Protein AF-A0AAU2K296-F1 (afdb_monomer)

Sequence (106 aa):
MPHEHPPPGRAGQGPRRRAQRRAAALAAIDPDWNPGTLGWTVDWQRHYAYLAQLLGDGTRLTAVEPGVTRHGEDVGRRLATRRRDWDRLNEEQQRRLGELGVHWAR

Structure (mmCIF, N/CA/C/O backbone):
data_AF-A0AAU2K296-F1
#
_entry.id   AF-A0AAU2K296-F1
#
loop_
_atom_site.group_PDB
_atom_site.id
_atom_site.type_symbol
_atom_site.label_atom_id
_atom_site.label_alt_id
_atom_site.label_comp_id
_atom_site.label_asym_id
_atom_site.label_entity_id
_atom_site.label_seq_id
_atom_site.pdbx_PDB_ins_code
_atom_site.Cartn_x
_atom_site.Cartn_y
_atom_site.Cartn_z
_atom_site.occupancy
_atom_site.B_iso_or_equiv
_atom_site.auth_seq_id
_atom_site.auth_comp_id
_atom_site.auth_asym_id
_atom_site.auth_atom_id
_atom_site.pdbx_PDB_model_num
ATOM 1 N N . MET A 1 1 ? 52.675 21.231 7.371 1.00 41.53 1 MET A N 1
ATOM 2 C CA . MET A 1 1 ? 51.344 21.427 6.762 1.00 41.53 1 MET A CA 1
ATOM 3 C C . MET A 1 1 ? 51.003 20.202 5.919 1.00 41.53 1 MET A C 1
ATOM 5 O O . MET A 1 1 ? 51.529 20.105 4.818 1.00 41.53 1 MET A O 1
ATOM 9 N N . PRO A 1 2 ? 50.215 19.243 6.431 1.00 52.12 2 PRO A N 1
ATOM 10 C CA . PRO A 1 2 ? 49.732 18.099 5.665 1.00 52.12 2 PRO A CA 1
ATOM 11 C C . PRO A 1 2 ? 48.224 18.241 5.416 1.00 52.12 2 PRO A C 1
ATOM 13 O O . PRO A 1 2 ? 47.451 18.125 6.357 1.00 52.12 2 PRO A O 1
ATOM 16 N N . HIS A 1 3 ? 47.785 18.478 4.181 1.00 38.62 3 HIS A N 1
ATOM 17 C CA . HIS A 1 3 ? 46.362 18.367 3.830 1.00 38.62 3 HIS A CA 1
ATOM 18 C C . HIS A 1 3 ? 46.215 17.823 2.408 1.00 38.62 3 HIS A C 1
ATOM 20 O O . HIS A 1 3 ? 45.863 18.540 1.476 1.00 38.62 3 HIS A O 1
ATOM 26 N N . GLU A 1 4 ? 46.496 16.532 2.242 1.00 49.69 4 GLU A N 1
ATOM 27 C CA . GLU A 1 4 ? 45.941 15.781 1.121 1.00 49.69 4 GLU A CA 1
ATOM 28 C C . GLU A 1 4 ? 44.465 15.494 1.423 1.00 49.69 4 GLU A C 1
ATOM 30 O O . GLU A 1 4 ? 44.103 14.963 2.476 1.00 49.69 4 GLU A O 1
ATOM 35 N N . HIS A 1 5 ? 43.600 15.926 0.511 1.00 48.53 5 HIS A N 1
ATOM 36 C CA . HIS A 1 5 ? 42.158 15.733 0.573 1.00 48.53 5 HIS A CA 1
ATOM 37 C C . HIS A 1 5 ? 41.804 14.236 0.465 1.00 48.53 5 HIS A C 1
ATOM 39 O O . HIS A 1 5 ? 42.273 13.577 -0.465 1.00 48.53 5 HIS A O 1
ATOM 45 N N . PRO A 1 6 ? 40.928 13.679 1.324 1.00 51.03 6 PRO A N 1
ATOM 46 C CA . PRO A 1 6 ? 40.352 12.361 1.075 1.00 51.03 6 PRO A CA 1
ATOM 47 C C . PRO A 1 6 ? 39.401 12.416 -0.139 1.00 51.03 6 PRO A C 1
ATOM 49 O O . PRO A 1 6 ? 38.689 13.412 -0.312 1.00 51.03 6 PRO A O 1
ATOM 52 N N . PRO A 1 7 ? 39.330 11.364 -0.979 1.00 47.12 7 PRO A N 1
ATOM 53 C CA . PRO A 1 7 ? 38.391 11.328 -2.096 1.00 47.12 7 PRO A CA 1
ATOM 54 C C . PRO A 1 7 ? 36.938 11.328 -1.584 1.00 47.12 7 PRO A C 1
ATOM 56 O O . PRO A 1 7 ? 36.628 10.626 -0.613 1.00 47.12 7 PRO A O 1
ATOM 59 N N . PRO A 1 8 ? 36.010 12.070 -2.219 1.00 47.44 8 PRO A N 1
ATOM 60 C CA . PRO A 1 8 ? 34.627 12.098 -1.776 1.00 47.44 8 PRO A CA 1
ATOM 61 C C . PRO A 1 8 ? 33.925 10.760 -2.046 1.00 47.44 8 PRO A C 1
ATOM 63 O O . PRO A 1 8 ? 33.808 10.299 -3.178 1.00 47.44 8 PRO A O 1
ATOM 66 N N . GLY A 1 9 ? 33.435 10.167 -0.955 1.00 43.06 9 GLY A N 1
ATOM 67 C CA . GLY A 1 9 ? 32.111 9.558 -0.824 1.00 43.06 9 GLY A CA 1
ATOM 68 C C . GLY A 1 9 ? 31.594 8.687 -1.972 1.00 43.06 9 GLY A C 1
ATOM 69 O O . GLY A 1 9 ? 31.085 9.168 -2.979 1.00 43.06 9 GLY A O 1
ATOM 70 N N . ARG A 1 10 ? 31.564 7.375 -1.724 1.00 51.44 10 ARG A N 1
ATOM 71 C CA . ARG A 1 10 ? 30.842 6.346 -2.489 1.00 51.44 10 ARG A CA 1
ATOM 72 C C . ARG A 1 10 ? 29.339 6.674 -2.583 1.00 51.44 10 ARG A C 1
ATOM 74 O O . ARG A 1 10 ? 28.543 6.190 -1.783 1.00 51.44 10 ARG A O 1
ATOM 81 N N . ALA A 1 11 ? 28.933 7.473 -3.565 1.00 48.69 11 ALA A N 1
ATOM 82 C CA . ALA A 1 11 ? 27.547 7.899 -3.737 1.00 48.69 11 ALA A CA 1
ATOM 83 C C . ALA A 1 11 ? 26.796 7.044 -4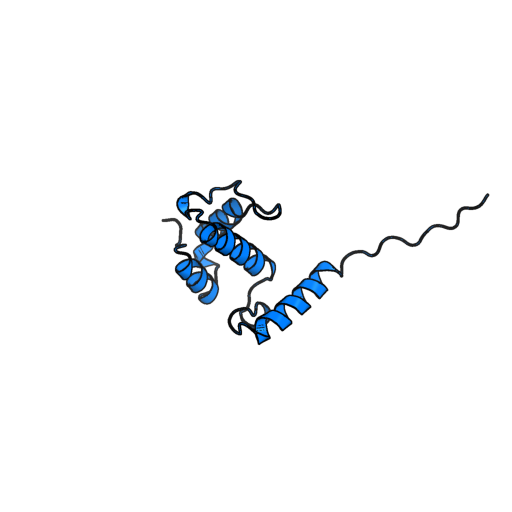.780 1.00 48.69 11 ALA A C 1
ATOM 85 O O . ALA A 1 11 ? 27.206 6.895 -5.928 1.00 48.69 11 ALA A O 1
ATOM 86 N N . GLY A 1 12 ? 25.650 6.481 -4.382 1.00 46.62 12 GLY A N 1
ATOM 87 C CA . GLY A 1 12 ? 24.489 6.388 -5.280 1.00 46.62 12 GLY A CA 1
ATOM 88 C C . GLY A 1 12 ? 24.173 5.080 -6.021 1.00 46.62 12 GLY A C 1
ATOM 89 O O . GLY A 1 12 ? 23.116 5.014 -6.639 1.00 46.62 12 GLY A O 1
ATOM 90 N N . GLN A 1 13 ? 24.988 4.017 -5.964 1.00 43.09 13 GLN A N 1
ATOM 91 C CA . GLN A 1 13 ? 24.707 2.781 -6.743 1.00 43.09 13 GLN A CA 1
ATOM 92 C C . GLN A 1 13 ? 24.409 1.521 -5.906 1.00 43.09 13 GLN A C 1
ATOM 94 O O . GLN A 1 13 ? 23.900 0.522 -6.422 1.00 43.09 13 GLN A O 1
ATOM 99 N N . GLY A 1 14 ? 24.687 1.559 -4.601 1.00 53.84 14 GLY A N 1
ATOM 100 C CA . GLY A 1 14 ? 24.513 0.422 -3.688 1.00 53.84 14 GLY A CA 1
ATOM 101 C C . GLY A 1 14 ? 23.065 -0.069 -3.516 1.00 53.84 14 GLY A C 1
ATOM 102 O O . GLY A 1 14 ? 22.843 -1.277 -3.599 1.00 53.84 14 GLY A O 1
ATOM 103 N N . PRO A 1 15 ? 22.063 0.809 -3.307 1.00 51.69 15 PRO A N 1
ATOM 104 C CA . PRO A 1 15 ? 20.691 0.371 -3.044 1.00 51.69 15 PRO A CA 1
ATOM 105 C C . PRO A 1 15 ? 20.025 -0.247 -4.278 1.00 51.69 15 PRO A C 1
ATOM 107 O O . PRO A 1 15 ? 19.408 -1.304 -4.173 1.00 51.69 15 PRO A O 1
ATOM 110 N N . ARG A 1 16 ? 20.210 0.363 -5.458 1.00 56.56 16 ARG A N 1
ATOM 111 C CA . ARG A 1 16 ? 19.613 -0.092 -6.726 1.00 56.56 16 ARG A CA 1
ATOM 112 C C . ARG A 1 16 ? 20.157 -1.447 -7.181 1.00 56.56 16 ARG A C 1
ATOM 114 O O . ARG A 1 16 ? 19.378 -2.327 -7.531 1.00 56.56 16 ARG A O 1
ATOM 121 N N . ARG A 1 17 ? 21.474 -1.666 -7.090 1.00 57.09 17 ARG A N 1
ATOM 122 C CA . ARG A 1 17 ? 22.081 -2.966 -7.438 1.00 57.09 17 ARG A CA 1
ATOM 123 C C . ARG A 1 17 ? 21.713 -4.079 -6.456 1.00 57.09 17 ARG A C 1
ATOM 125 O O . ARG A 1 17 ? 21.620 -5.236 -6.855 1.00 57.09 17 ARG A O 1
ATOM 132 N N . ARG A 1 18 ? 21.515 -3.761 -5.171 1.00 57.19 18 ARG A N 1
ATOM 133 C CA . ARG A 1 18 ? 20.993 -4.730 -4.189 1.00 57.19 18 ARG A CA 1
ATOM 134 C C . ARG A 1 18 ? 19.527 -5.060 -4.458 1.00 57.19 18 ARG A C 1
ATOM 136 O O . ARG A 1 18 ? 19.156 -6.224 -4.378 1.00 57.19 18 ARG A O 1
ATOM 143 N N . ALA A 1 19 ? 18.729 -4.057 -4.815 1.00 56.19 19 ALA A N 1
ATOM 144 C CA . ALA A 1 19 ? 17.335 -4.240 -5.193 1.00 56.19 19 ALA A CA 1
ATOM 145 C C . ALA A 1 19 ? 17.181 -5.119 -6.443 1.00 56.19 19 ALA A C 1
ATOM 147 O O . ALA A 1 19 ? 16.415 -6.071 -6.404 1.00 56.19 19 ALA A O 1
ATOM 148 N N . GLN A 1 20 ? 17.960 -4.875 -7.502 1.00 58.66 20 GLN A N 1
ATOM 149 C CA . GLN A 1 20 ? 17.945 -5.709 -8.713 1.00 58.66 20 GLN A CA 1
ATOM 150 C C . GLN A 1 20 ? 18.371 -7.154 -8.439 1.00 58.66 20 GLN A C 1
ATOM 152 O O . GLN A 1 20 ? 17.713 -8.081 -8.895 1.00 58.66 20 GLN A O 1
ATOM 157 N N . ARG A 1 21 ? 19.435 -7.363 -7.649 1.00 60.28 21 ARG A N 1
ATOM 158 C CA . ARG A 1 21 ? 19.877 -8.719 -7.283 1.00 60.28 21 ARG A CA 1
ATOM 159 C C . ARG A 1 21 ? 18.836 -9.476 -6.462 1.00 60.28 21 ARG A C 1
ATOM 161 O O . ARG A 1 21 ? 18.645 -10.664 -6.685 1.00 60.28 21 ARG A O 1
ATOM 168 N N . ARG A 1 22 ? 18.137 -8.791 -5.553 1.00 58.56 22 ARG A N 1
ATOM 169 C CA . ARG A 1 22 ? 17.013 -9.384 -4.816 1.00 58.56 22 ARG A CA 1
ATOM 170 C C . ARG A 1 22 ? 15.816 -9.666 -5.716 1.00 58.56 22 ARG A C 1
ATOM 172 O O . ARG A 1 22 ? 15.235 -10.729 -5.578 1.00 58.56 22 ARG A O 1
ATOM 179 N N . ALA A 1 23 ? 15.483 -8.768 -6.642 1.00 57.12 23 ALA A N 1
ATOM 180 C CA . ALA A 1 23 ? 14.401 -8.990 -7.600 1.00 57.12 23 ALA A CA 1
ATOM 181 C C . ALA A 1 23 ? 14.660 -10.231 -8.471 1.00 57.12 23 ALA A C 1
ATOM 183 O O . ALA A 1 23 ? 13.777 -11.064 -8.608 1.00 57.12 23 ALA A O 1
ATOM 184 N N . ALA A 1 24 ? 15.887 -10.407 -8.975 1.00 57.09 24 ALA A N 1
ATOM 185 C CA . ALA A 1 24 ? 16.262 -11.591 -9.748 1.00 57.09 24 ALA A CA 1
ATOM 186 C C . ALA A 1 24 ? 16.224 -12.887 -8.916 1.00 57.09 24 ALA A C 1
ATOM 188 O O . ALA A 1 24 ? 15.730 -13.904 -9.389 1.00 57.09 24 ALA A O 1
ATOM 189 N N . ALA 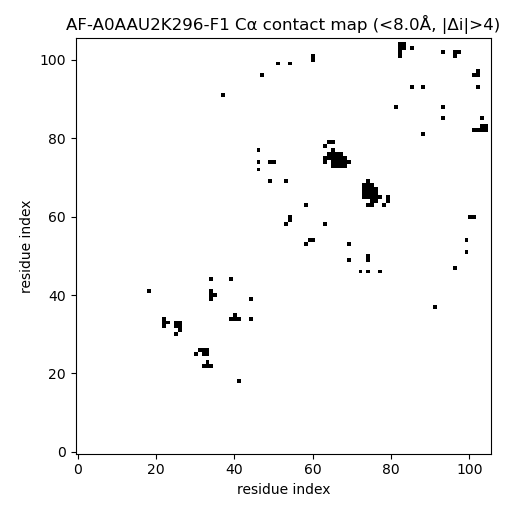A 1 25 ? 16.710 -12.850 -7.669 1.00 58.28 25 ALA A N 1
ATOM 190 C CA . ALA A 1 25 ? 16.658 -14.006 -6.772 1.00 58.28 25 ALA A CA 1
ATOM 191 C C . ALA A 1 25 ? 15.219 -14.386 -6.388 1.00 58.28 25 ALA A C 1
ATOM 193 O O . ALA A 1 25 ? 14.910 -15.563 -6.256 1.00 58.28 25 ALA A O 1
ATOM 194 N N . LEU A 1 26 ? 14.339 -13.395 -6.231 1.00 54.94 26 LEU A N 1
ATOM 195 C CA . LEU A 1 26 ? 12.932 -13.624 -5.924 1.00 54.94 26 LEU A CA 1
ATOM 196 C C . LEU A 1 26 ? 12.154 -14.109 -7.149 1.00 54.94 26 LEU A C 1
ATOM 198 O O . LEU A 1 26 ? 11.348 -15.002 -6.981 1.00 54.94 26 LEU A O 1
ATOM 202 N N . ALA A 1 27 ? 12.455 -13.645 -8.368 1.00 53.88 27 ALA A N 1
ATOM 203 C CA . ALA A 1 27 ? 11.838 -14.156 -9.601 1.00 53.88 27 ALA A CA 1
ATOM 204 C C . ALA A 1 27 ? 12.087 -15.661 -9.837 1.00 53.88 27 ALA A C 1
ATOM 206 O O . ALA A 1 27 ? 11.296 -16.325 -10.498 1.00 53.88 27 ALA A O 1
ATOM 207 N N . ALA A 1 28 ? 13.184 -16.203 -9.298 1.00 57.25 28 ALA A N 1
ATOM 208 C CA . ALA A 1 28 ? 13.483 -17.633 -9.351 1.00 57.25 28 ALA A CA 1
ATOM 209 C C . ALA A 1 28 ? 12.688 -18.464 -8.323 1.00 57.25 28 ALA A C 1
ATOM 211 O O . ALA A 1 28 ? 12.602 -19.680 -8.462 1.00 57.25 28 ALA A O 1
ATOM 212 N N . ILE A 1 29 ? 12.141 -17.818 -7.289 1.00 55.56 29 ILE A N 1
ATOM 213 C CA . ILE A 1 29 ? 11.377 -18.445 -6.197 1.00 55.56 29 ILE A CA 1
ATOM 214 C C . ILE A 1 29 ? 9.872 -18.214 -6.396 1.00 55.56 29 ILE A C 1
ATOM 216 O O . ILE A 1 29 ? 9.065 -19.097 -6.132 1.00 55.56 29 ILE A O 1
ATOM 220 N N . ASP A 1 30 ? 9.513 -17.030 -6.881 1.00 60.53 30 ASP A N 1
ATOM 221 C CA . ASP A 1 30 ? 8.166 -16.534 -7.115 1.00 60.53 30 ASP A CA 1
ATOM 222 C C . ASP A 1 30 ? 8.174 -15.774 -8.464 1.00 60.53 30 ASP A C 1
ATOM 224 O O . ASP A 1 30 ? 8.598 -14.611 -8.528 1.00 60.53 30 ASP A O 1
ATOM 228 N N . PRO A 1 31 ? 7.758 -16.427 -9.568 1.00 57.97 31 PRO A N 1
ATOM 229 C CA . PRO A 1 31 ? 7.724 -15.830 -10.909 1.00 57.97 31 PRO A CA 1
ATOM 230 C C . PRO A 1 31 ? 6.818 -14.595 -10.986 1.00 57.97 31 PRO A C 1
ATOM 232 O O . PRO A 1 31 ? 7.037 -13.692 -11.796 1.00 57.97 31 PRO A O 1
ATOM 235 N N . ASP A 1 32 ? 5.830 -14.547 -10.098 1.00 57.03 32 ASP A N 1
ATOM 236 C CA . ASP A 1 32 ? 4.872 -13.472 -9.910 1.00 57.03 32 ASP A CA 1
ATOM 237 C C . ASP A 1 32 ? 5.525 -12.250 -9.212 1.00 57.03 32 ASP A C 1
ATOM 239 O O . ASP A 1 32 ? 5.000 -11.137 -9.233 1.00 57.03 32 ASP A O 1
ATOM 243 N N . TRP A 1 33 ? 6.732 -12.392 -8.655 1.00 61.56 33 TRP A N 1
ATOM 244 C CA . TRP A 1 33 ? 7.473 -11.342 -7.949 1.00 61.56 33 TRP A CA 1
ATOM 245 C C . TRP A 1 33 ? 8.497 -10.591 -8.831 1.00 61.56 33 TRP A C 1
ATOM 247 O O . TRP A 1 33 ? 9.540 -10.145 -8.340 1.00 61.56 33 TRP A O 1
ATOM 257 N N . ASN A 1 34 ? 8.235 -10.393 -10.133 1.00 64.50 34 ASN A N 1
ATOM 258 C CA . ASN A 1 34 ? 9.195 -9.745 -11.046 1.00 64.50 34 ASN A CA 1
ATOM 259 C C . ASN A 1 34 ? 8.788 -8.325 -11.518 1.00 64.50 34 ASN A C 1
ATOM 261 O O . ASN A 1 34 ? 8.098 -8.168 -12.527 1.00 64.50 34 ASN A O 1
ATOM 265 N N . PRO A 1 35 ? 9.279 -7.251 -10.864 1.00 62.78 35 PRO A N 1
ATOM 266 C CA . PRO A 1 35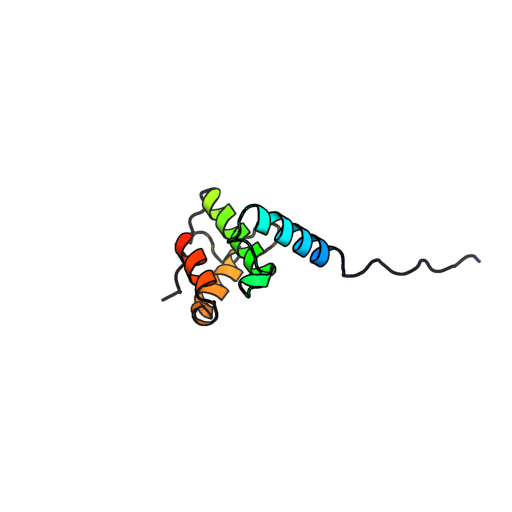 ? 8.920 -5.872 -11.207 1.00 62.78 35 PRO A CA 1
ATOM 267 C C . PRO A 1 35 ? 9.382 -5.432 -12.602 1.00 62.78 35 PRO A C 1
ATOM 269 O O . PRO A 1 35 ? 8.736 -4.596 -13.229 1.00 62.78 35 PRO A O 1
ATOM 272 N N . GLY A 1 36 ? 10.487 -5.995 -13.104 1.00 59.12 36 GLY A N 1
ATOM 273 C CA . GLY A 1 36 ? 11.063 -5.606 -14.392 1.00 59.12 36 GLY A CA 1
ATOM 274 C C . GLY A 1 36 ? 10.273 -6.116 -15.596 1.00 59.12 36 GLY A C 1
ATOM 275 O O . GLY A 1 36 ? 10.230 -5.438 -16.616 1.00 59.12 36 GLY A O 1
ATOM 276 N N . THR A 1 37 ? 9.632 -7.279 -15.473 1.00 63.44 37 THR A N 1
ATOM 277 C CA . THR A 1 37 ? 8.803 -7.873 -16.536 1.00 63.44 37 THR A CA 1
ATOM 278 C C . THR A 1 37 ? 7.329 -7.501 -16.414 1.00 63.44 37 THR A C 1
ATOM 280 O O . THR A 1 37 ? 6.637 -7.480 -17.423 1.00 63.44 37 THR A O 1
ATOM 283 N N . LEU A 1 38 ? 6.856 -7.173 -15.206 1.00 64.00 38 LEU A N 1
ATOM 284 C CA . LEU A 1 38 ? 5.451 -6.838 -14.923 1.00 64.00 38 LEU A CA 1
ATOM 285 C C . LEU A 1 38 ? 5.158 -5.324 -14.965 1.00 64.00 38 LEU A C 1
ATOM 287 O O . LEU A 1 38 ? 4.041 -4.884 -14.690 1.00 64.00 38 LEU A O 1
ATOM 291 N N . GLY A 1 39 ? 6.157 -4.509 -15.318 1.00 66.81 39 GLY A N 1
ATOM 292 C CA . GLY A 1 39 ? 5.971 -3.085 -15.604 1.00 66.81 39 GLY A CA 1
ATOM 293 C C . GLY A 1 39 ? 5.759 -2.192 -14.377 1.00 66.81 39 GLY A C 1
ATOM 294 O O . GLY A 1 39 ? 5.183 -1.114 -14.514 1.00 66.81 39 GLY A O 1
ATOM 295 N N . TRP A 1 40 ? 6.224 -2.587 -13.183 1.00 73.50 40 TRP A N 1
ATOM 296 C CA . TRP A 1 40 ? 6.141 -1.747 -11.980 1.00 73.50 40 TRP A CA 1
ATOM 297 C C . TRP A 1 40 ? 7.486 -1.497 -11.305 1.00 73.50 40 TRP A C 1
ATOM 299 O O . TRP A 1 40 ? 8.472 -2.206 -11.480 1.00 73.50 40 TRP A O 1
ATOM 309 N N . THR A 1 41 ? 7.535 -0.454 -10.480 1.00 77.50 41 THR A N 1
ATOM 310 C CA . THR A 1 41 ? 8.762 -0.057 -9.788 1.00 77.50 41 THR A CA 1
ATOM 311 C C . THR A 1 41 ? 9.036 -0.930 -8.561 1.00 77.50 41 THR A C 1
ATOM 313 O O . THR A 1 41 ? 8.128 -1.437 -7.901 1.00 77.50 41 THR A O 1
ATOM 316 N N . VAL A 1 42 ? 10.313 -1.054 -8.189 1.00 77.25 42 VAL A N 1
ATOM 317 C CA . VAL A 1 42 ? 10.726 -1.697 -6.926 1.00 77.25 42 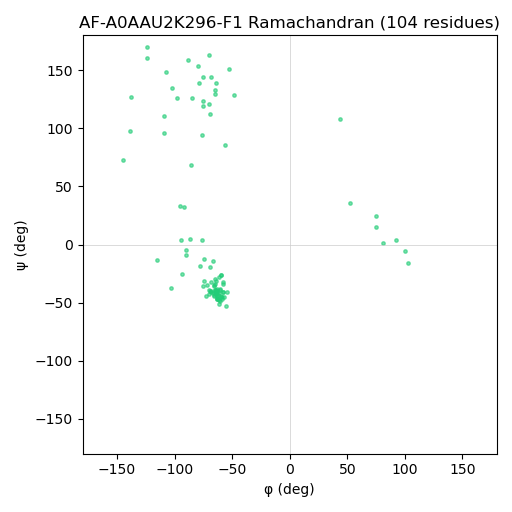VAL A CA 1
ATOM 318 C C . VAL A 1 42 ? 10.102 -0.996 -5.713 1.00 77.25 42 VAL A C 1
ATOM 320 O O . VAL A 1 42 ? 9.776 -1.650 -4.724 1.00 77.25 42 VAL A O 1
ATOM 323 N N . ASP A 1 43 ? 9.916 0.325 -5.773 1.00 82.50 43 ASP A N 1
ATOM 324 C CA . ASP A 1 43 ? 9.238 1.076 -4.714 1.00 82.50 43 ASP A CA 1
ATOM 325 C C . ASP A 1 43 ? 7.794 0.601 -4.540 1.00 82.50 43 ASP A C 1
ATOM 327 O O . ASP A 1 43 ? 7.346 0.383 -3.413 1.00 82.50 43 ASP A O 1
ATOM 331 N N . TRP A 1 44 ? 7.078 0.351 -5.644 1.00 84.81 44 TRP A N 1
ATOM 332 C CA . TRP A 1 44 ? 5.728 -0.196 -5.568 1.00 84.81 44 TRP A CA 1
ATOM 333 C C . TRP A 1 44 ? 5.712 -1.551 -4.847 1.00 84.81 44 TRP A C 1
ATOM 335 O O . TRP A 1 44 ? 4.920 -1.752 -3.922 1.00 84.81 44 TRP A O 1
ATOM 345 N N . GLN A 1 45 ? 6.632 -2.437 -5.218 1.00 82.50 45 GLN A N 1
ATOM 346 C CA . GLN A 1 45 ? 6.764 -3.768 -4.632 1.00 82.50 45 GLN A CA 1
ATOM 347 C C . GLN A 1 45 ? 7.127 -3.723 -3.144 1.00 82.50 45 GLN A C 1
ATOM 349 O O . GLN A 1 45 ? 6.559 -4.461 -2.343 1.00 82.50 45 GLN A O 1
ATOM 354 N N . ARG A 1 46 ? 8.037 -2.829 -2.743 1.00 85.69 46 ARG A N 1
ATOM 355 C CA . ARG A 1 46 ? 8.421 -2.658 -1.336 1.00 85.69 46 ARG A CA 1
ATOM 356 C C . ARG A 1 46 ? 7.224 -2.258 -0.480 1.00 85.69 46 ARG A C 1
ATOM 358 O O . ARG A 1 46 ? 6.984 -2.871 0.554 1.00 85.69 46 ARG A O 1
ATOM 365 N N . HIS A 1 47 ? 6.464 -1.257 -0.919 1.00 88.50 47 HIS A N 1
ATOM 366 C CA . HIS A 1 47 ? 5.286 -0.811 -0.177 1.00 88.50 47 HIS A CA 1
ATOM 367 C C . HIS A 1 47 ? 4.184 -1.875 -0.138 1.00 88.50 47 HIS A C 1
ATOM 369 O O . HIS A 1 47 ? 3.522 -2.011 0.886 1.00 88.50 47 HIS A O 1
ATOM 375 N N . TYR A 1 48 ? 4.023 -2.658 -1.210 1.00 88.56 48 TYR A N 1
ATOM 376 C CA . TYR A 1 48 ? 3.130 -3.817 -1.211 1.00 88.56 48 TYR A CA 1
ATOM 377 C C . TYR A 1 48 ? 3.562 -4.861 -0.172 1.00 88.56 48 TYR A C 1
ATOM 379 O O . TYR A 1 48 ? 2.750 -5.287 0.641 1.00 88.56 48 TYR A O 1
ATOM 387 N N . ALA A 1 49 ? 4.852 -5.210 -0.128 1.00 88.69 49 ALA A N 1
ATOM 388 C CA . ALA A 1 49 ? 5.385 -6.163 0.843 1.00 88.69 49 ALA A CA 1
ATOM 389 C C . ALA A 1 49 ? 5.180 -5.696 2.291 1.00 88.69 49 ALA A C 1
ATOM 391 O O . ALA A 1 49 ? 4.880 -6.503 3.164 1.00 88.69 49 ALA A O 1
ATOM 392 N N . TYR A 1 50 ? 5.336 -4.397 2.556 1.00 90.88 50 TYR A N 1
ATOM 393 C CA . TYR A 1 50 ? 5.110 -3.836 3.888 1.00 90.88 50 TYR A CA 1
ATOM 394 C C . TYR A 1 50 ? 3.640 -3.874 4.286 1.00 90.88 50 TYR A C 1
ATOM 396 O O . TYR A 1 50 ? 3.336 -4.197 5.430 1.00 90.88 50 TYR A O 1
ATOM 404 N N . LEU A 1 51 ? 2.736 -3.594 3.345 1.00 91.75 51 LEU A N 1
ATOM 405 C CA . LEU A 1 51 ? 1.306 -3.753 3.568 1.00 91.75 51 LEU A CA 1
ATOM 406 C C . LEU A 1 51 ? 0.960 -5.216 3.868 1.00 91.75 51 LEU A C 1
ATOM 408 O O . LEU A 1 51 ? 0.340 -5.486 4.888 1.00 91.75 51 LEU A O 1
ATOM 412 N N . ALA A 1 52 ? 1.413 -6.154 3.036 1.00 89.81 52 ALA A N 1
ATOM 413 C CA . ALA A 1 52 ? 1.172 -7.581 3.235 1.00 89.81 52 ALA A CA 1
ATOM 414 C C . ALA A 1 52 ? 1.703 -8.077 4.590 1.00 89.81 52 ALA A C 1
ATOM 416 O O . ALA A 1 52 ? 1.014 -8.818 5.281 1.00 89.81 52 ALA A O 1
ATOM 417 N N . GLN A 1 53 ? 2.889 -7.621 5.008 1.00 89.19 53 GLN A N 1
ATOM 418 C CA . GLN A 1 53 ? 3.436 -7.934 6.331 1.00 89.19 53 GLN A CA 1
ATOM 419 C C . GLN A 1 53 ? 2.574 -7.379 7.465 1.00 89.19 53 GLN A C 1
ATOM 421 O O . GLN A 1 53 ? 2.276 -8.111 8.396 1.00 89.19 53 GLN A O 1
ATOM 426 N N . LEU A 1 54 ? 2.143 -6.113 7.390 1.00 90.44 54 LEU A N 1
ATOM 427 C CA . LEU A 1 54 ? 1.257 -5.538 8.408 1.00 90.44 54 LEU A CA 1
ATOM 428 C C . LEU A 1 54 ? -0.024 -6.369 8.550 1.00 90.44 54 LEU A C 1
ATOM 430 O O . LEU A 1 54 ? -0.427 -6.678 9.670 1.00 90.44 54 LEU A O 1
ATOM 434 N N . LEU A 1 55 ? -0.631 -6.758 7.425 1.00 90.25 55 LEU A N 1
ATOM 435 C CA . LEU A 1 55 ? -1.835 -7.589 7.415 1.00 90.25 55 LEU A CA 1
ATOM 436 C C . LEU A 1 55 ? -1.571 -9.004 7.955 1.00 90.25 55 LEU A C 1
ATOM 438 O O . LEU A 1 55 ? -2.361 -9.509 8.748 1.00 90.25 55 LEU A O 1
ATOM 442 N N . GLY A 1 56 ? -0.447 -9.619 7.578 1.00 87.44 56 GLY A N 1
ATOM 443 C CA . GLY A 1 56 ? -0.017 -10.929 8.079 1.00 87.44 56 GLY A CA 1
ATOM 444 C C . GLY A 1 56 ? 0.280 -10.942 9.581 1.00 87.44 56 GLY A C 1
ATOM 445 O O . GLY A 1 56 ? -0.001 -11.932 10.248 1.00 87.44 56 GLY A O 1
ATOM 446 N N . ASP A 1 57 ? 0.746 -9.817 10.128 1.00 89.81 57 ASP A N 1
ATOM 447 C CA . ASP A 1 57 ? 0.956 -9.611 11.567 1.00 89.81 57 ASP A 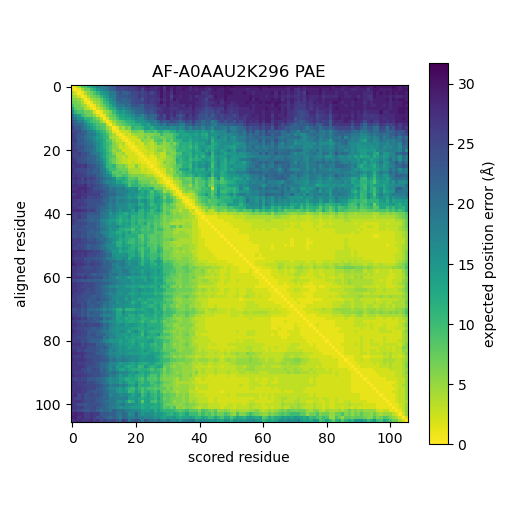CA 1
ATOM 448 C C . ASP A 1 57 ? -0.371 -9.356 12.327 1.00 89.81 57 ASP A C 1
ATOM 450 O O . ASP A 1 57 ? -0.370 -9.077 13.525 1.00 89.81 57 ASP A O 1
ATOM 454 N N . GLY A 1 58 ? -1.521 -9.436 11.642 1.00 89.69 58 GLY A N 1
ATOM 455 C CA . GLY A 1 58 ? -2.859 -9.280 12.220 1.00 89.69 58 GLY A CA 1
ATOM 456 C C . GLY A 1 58 ? -3.416 -7.854 12.177 1.00 89.69 58 GLY A C 1
ATOM 457 O O . GLY A 1 58 ? -4.519 -7.609 12.675 1.00 89.69 58 GLY A O 1
ATOM 458 N N . THR A 1 59 ? -2.701 -6.902 11.567 1.00 91.50 59 THR A N 1
ATOM 459 C CA . THR A 1 59 ? -3.230 -5.545 11.361 1.00 91.50 59 THR A CA 1
ATOM 460 C C . THR A 1 59 ? -4.418 -5.612 10.410 1.00 91.50 59 THR A C 1
ATOM 462 O O . THR A 1 59 ? -4.333 -6.174 9.322 1.00 91.50 59 THR A O 1
ATOM 465 N N . ARG A 1 60 ? -5.545 -5.004 10.779 1.00 92.25 60 ARG A N 1
ATOM 466 C CA . ARG A 1 60 ? -6.684 -4.891 9.860 1.00 92.25 60 ARG A CA 1
ATOM 467 C C . ARG A 1 60 ? -6.406 -3.826 8.813 1.00 92.25 60 ARG A C 1
ATOM 469 O O . ARG A 1 60 ? -5.884 -2.766 9.139 1.00 92.25 60 ARG A O 1
ATOM 476 N N . LEU A 1 61 ? -6.860 -4.047 7.583 1.00 91.00 61 LEU A N 1
ATOM 477 C CA . LEU A 1 61 ? -6.689 -3.076 6.503 1.00 91.00 61 LEU A CA 1
ATOM 478 C C . LEU A 1 61 ? -7.308 -1.702 6.823 1.00 91.00 61 LEU A C 1
ATOM 480 O O . LEU A 1 61 ? -6.773 -0.675 6.417 1.00 91.00 61 LEU A O 1
ATOM 484 N N . THR A 1 62 ? -8.404 -1.671 7.584 1.00 90.19 62 THR A N 1
ATOM 485 C CA . THR A 1 62 ? -9.044 -0.434 8.065 1.00 90.19 62 THR A CA 1
ATOM 486 C C . THR A 1 62 ? -8.214 0.321 9.101 1.00 90.19 62 THR A C 1
ATOM 488 O O . THR A 1 62 ? -8.455 1.500 9.306 1.00 90.19 62 THR A O 1
ATOM 491 N N . ALA A 1 63 ? -7.254 -0.341 9.751 1.00 92.12 63 ALA A N 1
ATOM 492 C CA . ALA A 1 63 ? -6.335 0.273 10.704 1.00 92.12 63 ALA A CA 1
ATOM 493 C C . ALA A 1 63 ? -5.056 0.805 10.031 1.00 92.12 63 ALA A C 1
ATOM 495 O O . ALA A 1 63 ? -4.231 1.426 10.694 1.00 92.12 63 ALA A O 1
ATOM 496 N N . VAL A 1 64 ? -4.869 0.570 8.724 1.00 93.44 64 VAL A N 1
ATOM 497 C CA . VAL A 1 64 ? -3.717 1.071 7.957 1.00 93.44 64 VAL A CA 1
ATOM 498 C C . VAL A 1 64 ? -4.009 2.493 7.463 1.00 93.44 64 VAL A C 1
ATOM 500 O O . VAL A 1 64 ? -4.200 2.741 6.272 1.00 93.44 64 VAL A O 1
ATOM 503 N N . GLU A 1 65 ? -4.080 3.429 8.406 1.00 93.12 65 GLU A N 1
ATOM 504 C CA . GLU A 1 65 ? -4.322 4.852 8.149 1.00 93.12 65 GLU A CA 1
ATOM 505 C C . GLU A 1 65 ? -3.017 5.627 7.889 1.00 93.12 65 GLU A C 1
ATOM 507 O O . GLU A 1 65 ? -1.938 5.163 8.279 1.00 93.12 65 GLU A O 1
ATOM 512 N N . PRO A 1 66 ? -3.064 6.800 7.221 1.00 93.75 66 PRO A N 1
ATOM 513 C CA . PRO A 1 66 ? -1.888 7.653 7.050 1.00 93.75 66 PRO A CA 1
ATOM 514 C C . PRO A 1 66 ? -1.142 7.885 8.370 1.00 93.75 66 PRO A C 1
ATOM 516 O O . PRO A 1 66 ? -1.748 8.262 9.369 1.00 93.75 66 PRO A O 1
ATOM 519 N N . GLY A 1 67 ? 0.173 7.652 8.371 1.00 92.88 67 GLY A N 1
ATOM 520 C CA . GLY A 1 67 ? 1.007 7.664 9.576 1.00 92.88 67 GLY A CA 1
ATOM 521 C C . GLY A 1 67 ? 1.378 6.272 10.096 1.00 92.88 67 GLY A C 1
ATOM 522 O O . GLY A 1 67 ? 2.343 6.149 10.851 1.00 92.88 67 GLY A O 1
ATOM 523 N N . VAL A 1 68 ? 0.702 5.203 9.654 1.00 93.44 68 VAL A N 1
ATOM 524 C CA . VAL A 1 68 ? 1.158 3.829 9.911 1.00 93.44 68 VAL A CA 1
ATOM 525 C C . VAL A 1 68 ? 2.430 3.567 9.114 1.00 93.44 68 VAL A C 1
ATOM 527 O O . VAL A 1 68 ? 2.416 3.498 7.880 1.00 93.44 68 VAL A O 1
ATOM 530 N N . THR A 1 69 ? 3.541 3.402 9.833 1.00 93.75 69 THR A N 1
ATOM 531 C CA . THR A 1 69 ? 4.857 3.187 9.230 1.00 93.75 69 THR A CA 1
ATOM 532 C C . THR A 1 69 ? 5.356 1.756 9.394 1.00 93.75 69 THR A C 1
ATOM 534 O O . THR A 1 69 ? 5.092 1.080 10.387 1.00 93.75 69 THR A O 1
ATOM 537 N N . ARG A 1 70 ? 6.136 1.291 8.415 1.00 87.38 70 ARG A N 1
ATOM 538 C CA . ARG A 1 70 ? 6.897 0.037 8.490 1.00 87.38 70 ARG A CA 1
ATOM 539 C C . ARG A 1 70 ? 8.273 0.285 7.890 1.00 87.38 70 ARG A C 1
ATOM 541 O O . ARG A 1 70 ? 8.386 0.806 6.783 1.00 87.38 70 ARG A O 1
ATOM 548 N N . HIS A 1 71 ? 9.324 -0.043 8.640 1.00 88.25 71 HIS A N 1
ATOM 549 C CA . HIS A 1 71 ? 10.714 0.256 8.263 1.00 88.25 71 HIS A CA 1
ATOM 550 C C . HIS A 1 71 ? 10.958 1.736 7.891 1.00 88.25 71 HIS A C 1
ATOM 552 O O . HIS A 1 71 ? 11.749 2.025 6.996 1.00 88.25 71 HIS A O 1
ATOM 558 N N . GLY A 1 72 ? 10.270 2.666 8.566 1.00 89.88 72 GLY A N 1
ATOM 559 C CA . GLY A 1 72 ? 10.406 4.113 8.347 1.00 89.88 72 GLY A CA 1
ATOM 560 C C . GLY A 1 72 ? 9.628 4.678 7.152 1.00 89.88 72 GLY A C 1
ATOM 561 O O . GLY A 1 72 ? 9.691 5.878 6.914 1.00 89.88 72 GLY A O 1
ATOM 562 N N . GLU A 1 73 ? 8.881 3.852 6.416 1.00 90.38 73 GLU A N 1
ATOM 563 C CA . GLU A 1 73 ? 8.032 4.288 5.302 1.00 90.38 73 GLU A CA 1
ATOM 564 C C . GLU A 1 73 ? 6.564 4.349 5.732 1.00 90.38 73 GLU A C 1
ATOM 566 O O . GLU A 1 73 ? 6.067 3.397 6.331 1.00 90.38 73 GLU A O 1
ATOM 571 N N . ASP A 1 74 ? 5.860 5.428 5.382 1.00 94.50 74 ASP A N 1
ATOM 572 C CA . ASP A 1 74 ? 4.425 5.602 5.648 1.00 94.50 74 ASP A CA 1
ATOM 573 C C . ASP A 1 74 ? 3.585 4.765 4.672 1.00 94.50 74 ASP A C 1
ATOM 575 O O . ASP A 1 74 ? 3.296 5.158 3.535 1.00 94.50 74 ASP A O 1
ATOM 579 N N . VAL A 1 75 ? 3.235 3.559 5.119 1.00 93.12 75 VAL A N 1
ATOM 580 C CA . VAL A 1 75 ? 2.457 2.591 4.344 1.00 93.12 75 VAL A CA 1
ATOM 581 C C . VAL A 1 75 ? 1.019 3.071 4.197 1.00 93.12 75 VAL A C 1
ATOM 583 O O . VAL A 1 75 ? 0.460 2.954 3.107 1.00 93.12 75 VAL A O 1
ATOM 586 N N . GLY A 1 76 ? 0.442 3.664 5.243 1.00 93.56 76 GLY A N 1
ATOM 587 C CA . GLY A 1 76 ? -0.928 4.172 5.217 1.00 93.56 76 GLY A CA 1
ATOM 588 C C . GLY A 1 76 ? -1.128 5.302 4.216 1.00 93.56 76 GLY A C 1
ATOM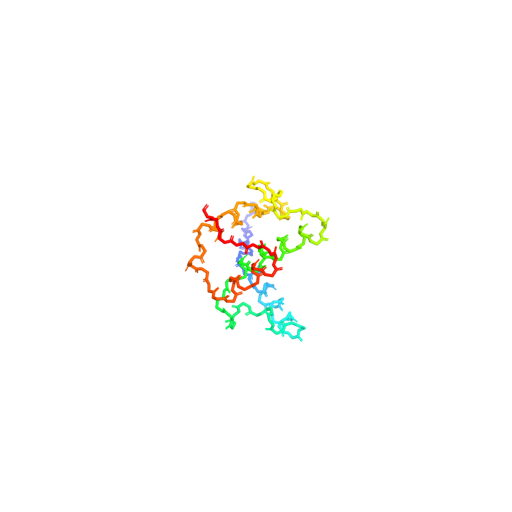 589 O O . GLY A 1 76 ? -2.056 5.267 3.406 1.00 93.56 76 GLY A O 1
ATOM 590 N N . ARG A 1 77 ? -0.201 6.262 4.162 1.00 94.50 77 ARG A N 1
ATOM 591 C CA . ARG A 1 77 ? -0.240 7.337 3.163 1.00 94.50 77 ARG A CA 1
ATOM 592 C C . ARG A 1 77 ? -0.086 6.791 1.750 1.00 94.50 77 ARG A C 1
ATOM 594 O O . ARG A 1 77 ? -0.806 7.214 0.848 1.00 94.50 77 ARG A O 1
ATOM 601 N N . ARG A 1 78 ? 0.824 5.835 1.543 1.00 92.00 78 ARG A N 1
ATOM 602 C CA . ARG A 1 78 ? 1.019 5.185 0.235 1.00 92.00 78 ARG A CA 1
ATOM 603 C C . ARG A 1 78 ? -0.213 4.389 -0.194 1.00 92.00 78 ARG A C 1
ATOM 605 O O . ARG A 1 78 ? -0.564 4.432 -1.371 1.00 92.00 78 ARG A O 1
ATOM 612 N N . LEU A 1 79 ? -0.874 3.702 0.735 1.00 93.12 79 LEU A N 1
ATOM 613 C CA . LEU A 1 79 ? -2.131 2.997 0.495 1.00 93.12 79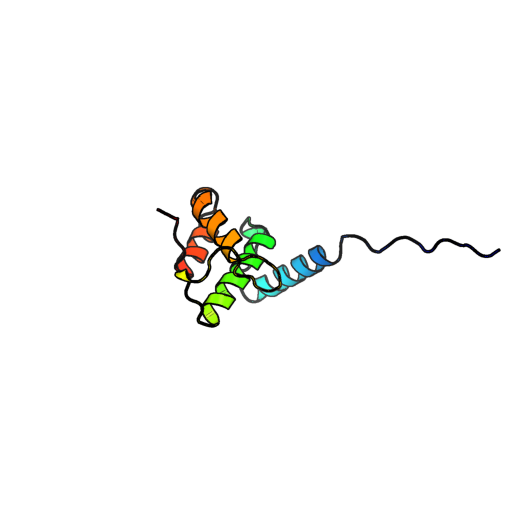 LEU A CA 1
ATOM 614 C C . LEU A 1 79 ? -3.246 3.974 0.105 1.00 93.12 79 LEU A C 1
ATOM 616 O O . LEU A 1 79 ? -3.912 3.755 -0.905 1.00 93.12 79 LEU A O 1
ATOM 620 N N . ALA A 1 80 ? -3.400 5.079 0.838 1.00 91.81 80 ALA A N 1
ATOM 621 C CA . ALA A 1 80 ? -4.381 6.117 0.527 1.00 91.81 80 ALA A CA 1
ATOM 622 C C . ALA A 1 80 ? -4.158 6.722 -0.871 1.00 91.81 80 ALA A C 1
ATOM 624 O O . ALA A 1 80 ? -5.100 6.831 -1.655 1.00 91.81 80 ALA A O 1
ATOM 625 N N . THR A 1 81 ? -2.907 7.042 -1.230 1.00 91.25 81 THR A N 1
ATOM 626 C CA . THR A 1 81 ? -2.566 7.510 -2.584 1.00 91.25 81 THR A CA 1
ATOM 627 C C . THR A 1 81 ? -2.937 6.483 -3.652 1.0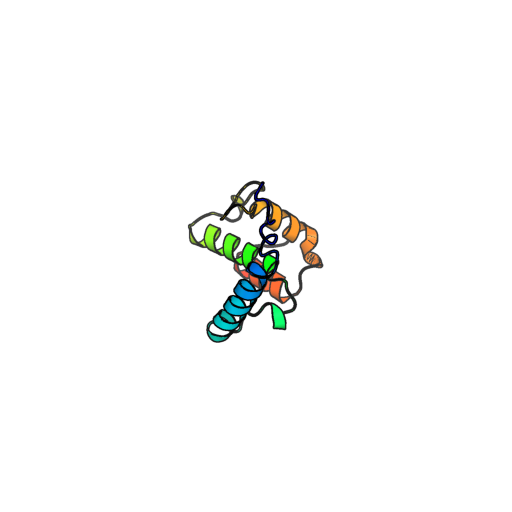0 91.25 81 THR A C 1
ATOM 629 O O . THR A 1 81 ? -3.549 6.852 -4.645 1.00 91.25 81 THR A O 1
ATOM 632 N N . ARG A 1 82 ? -2.630 5.195 -3.449 1.00 89.56 82 ARG A N 1
ATOM 633 C CA . ARG A 1 82 ? -2.975 4.137 -4.417 1.00 89.56 82 ARG A CA 1
ATOM 634 C C . ARG A 1 82 ? -4.474 3.946 -4.596 1.00 89.56 82 ARG A C 1
ATOM 636 O O . ARG A 1 82 ? -4.905 3.709 -5.712 1.00 89.56 82 ARG A O 1
ATOM 643 N N . ARG A 1 83 ? -5.257 4.033 -3.517 1.00 89.62 83 ARG A N 1
ATOM 644 C CA . ARG A 1 83 ? -6.723 3.935 -3.596 1.00 89.62 83 ARG A CA 1
ATOM 645 C C . ARG A 1 83 ? -7.340 5.091 -4.372 1.00 89.62 83 ARG A C 1
ATOM 647 O O . ARG A 1 83 ? -8.344 4.884 -5.039 1.00 89.62 83 ARG A O 1
ATOM 654 N N . ARG A 1 84 ? -6.751 6.286 -4.269 1.00 89.88 84 ARG A N 1
ATOM 655 C CA . ARG A 1 84 ? -7.162 7.468 -5.036 1.00 89.88 84 ARG A CA 1
ATOM 656 C C . ARG A 1 84 ? -6.757 7.359 -6.503 1.00 89.88 84 ARG A C 1
ATOM 658 O O . ARG A 1 84 ? -7.551 7.661 -7.379 1.00 89.88 84 ARG A O 1
ATOM 665 N N . ASP A 1 85 ? -5.528 6.928 -6.756 1.00 89.88 85 ASP A N 1
ATOM 666 C CA . ASP A 1 85 ? -4.971 6.768 -8.098 1.00 89.88 85 ASP A CA 1
ATOM 667 C C . ASP A 1 85 ? -5.198 5.342 -8.635 1.00 89.88 85 ASP A C 1
ATOM 669 O O . ASP A 1 85 ? -4.356 4.812 -9.361 1.00 89.88 85 ASP A O 1
ATOM 673 N N . TRP A 1 86 ? -6.309 4.698 -8.256 1.00 88.81 86 TRP A N 1
ATOM 674 C CA . TRP A 1 86 ? -6.566 3.290 -8.573 1.00 88.81 86 TRP A CA 1
ATOM 675 C C . TRP A 1 86 ? -6.549 3.033 -10.083 1.00 88.81 86 TRP A C 1
ATOM 677 O O . TRP A 1 86 ? -5.910 2.090 -10.539 1.00 88.81 86 TRP A O 1
ATOM 687 N N . ASP A 1 87 ? -7.127 3.947 -10.863 1.00 88.12 87 ASP A N 1
ATOM 688 C CA . ASP A 1 87 ? -7.185 3.871 -12.330 1.00 88.12 87 ASP A CA 1
ATOM 689 C C . ASP A 1 87 ? -5.810 3.994 -13.012 1.00 88.12 87 ASP A C 1
ATOM 691 O O . ASP A 1 87 ? -5.667 3.705 -14.197 1.00 88.12 87 ASP A O 1
ATOM 695 N N . ARG A 1 88 ? -4.777 4.435 -12.280 1.00 87.75 88 ARG A N 1
ATOM 696 C CA . ARG A 1 88 ? -3.390 4.504 -12.775 1.00 87.75 88 ARG A CA 1
ATOM 697 C C . ARG A 1 88 ? -2.603 3.225 -12.505 1.00 87.75 88 ARG A C 1
ATOM 699 O O . ARG A 1 88 ? -1.468 3.105 -12.967 1.00 87.75 88 ARG A O 1
ATOM 706 N N . LEU A 1 89 ? -3.160 2.309 -11.717 1.00 87.06 89 LEU A N 1
ATOM 707 C CA . LEU A 1 89 ? -2.560 1.011 -11.455 1.00 87.06 89 LEU A CA 1
ATOM 708 C C . LEU A 1 89 ? -2.821 0.085 -12.638 1.00 87.06 89 LEU A C 1
ATOM 710 O O . LEU A 1 89 ? -3.931 0.044 -13.167 1.00 87.06 89 LEU A O 1
ATOM 714 N N . ASN A 1 90 ? -1.813 -0.694 -13.019 1.00 86.00 90 ASN A N 1
ATOM 715 C CA . ASN A 1 90 ? -2.020 -1.742 -14.013 1.00 86.00 90 ASN A CA 1
ATOM 716 C C . ASN A 1 90 ? -2.880 -2.886 -13.435 1.00 86.00 90 ASN A C 1
ATOM 718 O O . ASN A 1 90 ? -3.043 -3.004 -12.217 1.00 86.00 90 ASN A O 1
ATOM 722 N N . GLU A 1 91 ? -3.428 -3.730 -14.307 1.00 85.50 91 GLU A N 1
ATOM 723 C CA . GLU A 1 91 ? -4.360 -4.805 -13.930 1.00 85.50 91 GLU A CA 1
ATOM 724 C C . GLU A 1 91 ? -3.789 -5.732 -12.850 1.00 85.50 91 GLU A C 1
ATOM 726 O O . GLU A 1 91 ? -4.464 -6.080 -11.884 1.00 85.50 91 GLU A O 1
ATOM 731 N N . GLU A 1 92 ? -2.508 -6.068 -12.958 1.00 82.25 92 GLU A N 1
ATOM 732 C CA . GLU A 1 92 ? -1.842 -6.970 -12.028 1.00 82.25 92 GLU A CA 1
ATOM 733 C C . GLU A 1 92 ? -1.606 -6.316 -10.650 1.00 82.25 92 GLU A C 1
ATOM 735 O O . GLU A 1 92 ? -1.742 -6.960 -9.607 1.00 82.25 92 GLU A O 1
ATOM 740 N N . GLN A 1 93 ? -1.323 -5.010 -10.611 1.00 86.25 93 GLN A N 1
ATOM 741 C CA . GLN A 1 93 ? -1.263 -4.247 -9.363 1.00 86.25 93 GLN A CA 1
ATOM 742 C C . GLN A 1 93 ? -2.628 -4.195 -8.676 1.00 86.25 93 GLN A C 1
ATOM 744 O O . GLN A 1 93 ? -2.690 -4.319 -7.451 1.00 86.25 93 GLN A O 1
ATOM 749 N N . GLN A 1 94 ? -3.704 -4.015 -9.446 1.00 89.31 94 GLN A N 1
ATOM 750 C CA . GLN A 1 94 ? -5.069 -4.035 -8.922 1.00 89.31 94 GLN A CA 1
ATOM 751 C C . GLN A 1 94 ? -5.435 -5.425 -8.392 1.00 89.31 94 GLN A C 1
ATOM 753 O O . GLN A 1 94 ? -5.934 -5.519 -7.272 1.00 89.31 94 GLN A O 1
ATOM 758 N N . ARG A 1 95 ? -5.112 -6.500 -9.129 1.00 86.69 95 ARG A N 1
ATOM 759 C CA . ARG A 1 95 ? -5.341 -7.893 -8.709 1.00 86.69 95 ARG A CA 1
ATOM 760 C C . ARG A 1 95 ? -4.688 -8.192 -7.362 1.00 86.69 95 ARG A C 1
ATOM 762 O O . ARG A 1 95 ? -5.371 -8.604 -6.431 1.00 86.69 95 ARG A O 1
ATOM 769 N N . ARG A 1 96 ? -3.390 -7.909 -7.223 1.00 86.69 96 ARG A N 1
ATOM 770 C CA . ARG A 1 96 ? -2.635 -8.164 -5.980 1.00 86.69 96 ARG A CA 1
ATOM 771 C C . ARG A 1 96 ? -3.135 -7.351 -4.798 1.00 86.69 96 ARG A C 1
ATOM 773 O O . ARG A 1 96 ? -3.186 -7.832 -3.674 1.00 86.69 96 ARG A O 1
ATOM 780 N N . LEU A 1 97 ? -3.492 -6.091 -5.031 1.00 90.12 97 LEU A N 1
ATOM 781 C CA . LEU A 1 97 ? -4.111 -5.271 -3.994 1.00 90.12 97 LEU A CA 1
ATOM 782 C C . LEU A 1 97 ? -5.482 -5.837 -3.595 1.00 90.12 97 LEU A C 1
ATOM 784 O O . LEU A 1 97 ? -5.777 -5.899 -2.403 1.00 90.12 97 LEU A O 1
ATOM 788 N N . GLY A 1 98 ? -6.260 -6.328 -4.560 1.00 88.81 98 GLY A N 1
ATOM 789 C CA . GLY A 1 98 ? -7.518 -7.034 -4.326 1.00 88.81 98 GLY A CA 1
ATOM 790 C C . GLY A 1 98 ? -7.358 -8.316 -3.505 1.00 88.81 98 GLY A C 1
ATOM 791 O O . GLY A 1 98 ? -8.164 -8.555 -2.611 1.00 88.81 98 GLY A O 1
ATOM 792 N N . GLU A 1 99 ? -6.291 -9.092 -3.718 1.00 87.88 99 GLU A N 1
ATOM 793 C CA . GLU A 1 99 ? -5.957 -10.275 -2.899 1.00 87.88 99 GLU A CA 1
ATOM 794 C C . GLU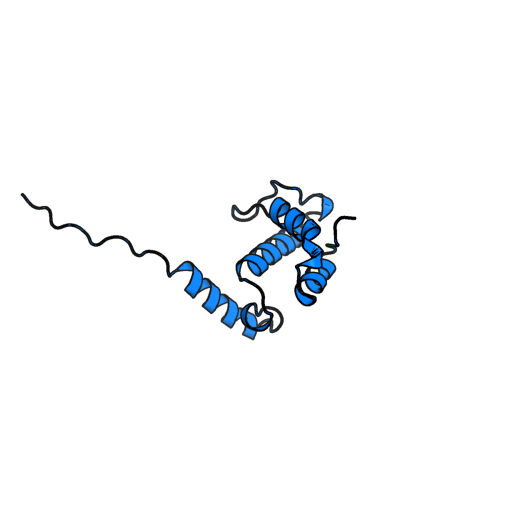 A 1 99 ? -5.706 -9.914 -1.422 1.00 87.88 99 GLU A C 1
ATOM 796 O O . GLU A 1 99 ? -5.992 -10.706 -0.527 1.00 87.88 99 GLU A O 1
ATOM 801 N N . LEU A 1 100 ? -5.246 -8.687 -1.150 1.00 87.88 100 LEU A N 1
ATOM 802 C CA . LEU A 1 100 ? -5.111 -8.130 0.202 1.00 87.88 100 LEU A CA 1
ATOM 803 C C . LEU A 1 100 ? -6.399 -7.456 0.724 1.00 87.88 100 LEU A C 1
ATOM 805 O O . LEU A 1 100 ? -6.382 -6.837 1.790 1.00 87.88 100 LEU A O 1
ATOM 809 N N . GLY A 1 101 ? -7.505 -7.522 -0.025 1.00 89.00 101 GLY A N 1
ATOM 810 C CA . GLY A 1 101 ? -8.777 -6.863 0.293 1.00 89.00 101 GLY A CA 1
ATOM 811 C C . GLY A 1 101 ? -8.778 -5.348 0.058 1.00 89.00 101 GLY A C 1
ATOM 812 O O . GLY A 1 101 ? -9.640 -4.631 0.571 1.00 89.00 101 GLY A O 1
ATOM 813 N N . VAL A 1 102 ? -7.790 -4.822 -0.669 1.00 89.44 102 VAL A N 1
ATOM 814 C CA . VAL A 1 102 ? -7.734 -3.409 -1.044 1.00 89.44 102 VAL A CA 1
ATOM 815 C C . VAL A 1 102 ? -8.554 -3.197 -2.306 1.00 89.44 102 VAL A C 1
ATOM 817 O O . VAL A 1 102 ? -8.296 -3.803 -3.340 1.00 89.44 102 VAL A O 1
ATOM 820 N N . HIS A 1 103 ? -9.485 -2.256 -2.234 1.00 84.69 103 HIS A N 1
ATOM 821 C CA . HIS A 1 103 ? -10.264 -1.786 -3.373 1.00 84.69 103 HIS A CA 1
ATOM 822 C C . HIS A 1 103 ? -10.104 -0.270 -3.509 1.00 84.69 103 HIS A C 1
ATOM 824 O O . HIS A 1 103 ? -9.548 0.380 -2.609 1.00 84.69 103 HIS A O 1
ATOM 830 N N . TRP A 1 104 ? -10.582 0.298 -4.619 1.00 80.50 104 TRP A N 1
ATOM 831 C CA . TRP A 1 104 ? -10.660 1.749 -4.773 1.00 80.50 104 TRP A CA 1
ATOM 832 C C . TRP A 1 104 ? -11.411 2.375 -3.588 1.00 80.50 104 TRP A C 1
ATOM 834 O O . TRP A 1 104 ? -12.278 1.750 -2.968 1.00 80.50 104 TRP A O 1
ATOM 844 N N . ALA A 1 105 ? -11.082 3.620 -3.256 1.00 69.19 105 ALA A N 1
ATOM 845 C CA . ALA A 1 105 ? -11.929 4.390 -2.353 1.00 69.19 105 ALA A CA 1
ATOM 846 C C . ALA A 1 105 ? -13.160 4.844 -3.151 1.00 69.19 105 ALA A C 1
ATOM 848 O O . ALA A 1 105 ? -13.000 5.494 -4.180 1.00 69.19 105 ALA A O 1
ATOM 849 N N . ARG A 1 106 ? -14.359 4.430 -2.727 1.00 54.28 106 ARG A N 1
ATOM 850 C CA . ARG A 1 106 ? -15.613 4.944 -3.289 1.00 54.28 106 ARG A CA 1
ATOM 851 C C . ARG A 1 106 ? -15.863 6.367 -2.807 1.00 54.28 106 ARG A C 1
ATOM 853 O O . ARG A 1 106 ? -15.529 6.630 -1.630 1.00 54.28 106 ARG A O 1
#

pLDDT: mean 75.68, std 17.29, range [38.62, 94.5]

Secondary structure (DSSP, 8-state):
---PPPPP---SSHHHHHHHHHHHHHHTT-GGG-TTTTT--HHHHHHHHHHHHHHHTT--GGG--TT-EETTEEHHHHHHHHHHTGGGS-HHHHHHHHHTT-----

Mean predicted aligned error: 11.36 Å

Solvent-accessible surface area (backbone atoms only — not comparable to full-atom values): 6503 Å² total; per-residue (Å²): 140,90,80,83,80,80,82,84,70,98,76,90,56,68,69,62,57,51,49,51,53,49,38,56,59,37,32,76,76,37,70,88,53,32,41,86,83,71,77,48,53,69,68,58,52,51,52,49,52,48,48,53,47,44,43,73,75,68,45,52,76,90,71,51,40,69,75,41,60,56,99,88,40,51,44,10,44,52,50,53,51,45,26,74,45,40,89,77,48,53,71,67,59,49,51,57,37,40,78,73,72,47,64,64,70,128

Organism: NCBI:txid2903617

Foldseek 3Di:
DDDDDDDDDPDDDVPVVVLVVVLVVVCVVPVLSHCVVVVHDSVLVVLLVQLVVCVVVVNDPVNLAQPDDDPRDNSRVVLLVCLAVVVVDDPSSQVSCVVVVRHRDD

Radius of gyration: 18.04 Å; Cα contacts (8 Å, |Δi|>4): 72; chains: 1; bounding box: 67×40×29 Å